Protein AF-A0A950UIP8-F1 (afdb_monomer_lite)

Sequence (116 aa):
ARYASRWSIEQSIKDGKQLLGAGDAHNRLPTAVERTTPLGLANLTILVLWYDHAGQPADDLNSRREQAPWYRRKRYVSIEDMIIAFRRTRITGITAAQATSDQFAPSVPTSEAAAA

Foldseek 3Di:
DVVVVVVVVVVLLVCLCPVLVLVVDPDPDPVVNVPSNVVSSVVLVVLVVCCVVPNDFVVLLVVVCVVVVVPVPPPDDDSVSSVVRVVVCCVVPPPPVVVCVVVPDPDDPPVVPDDD

pLDDT: mean 85.49, std 15.24, range [45.09, 97.88]

Structure (mmCIF, N/CA/C/O backbone):
data_AF-A0A950UIP8-F1
#
_entry.id   AF-A0A950UIP8-F1
#
loop_
_atom_site.group_PDB
_atom_site.id
_atom_site.type_symbol
_atom_site.label_atom_id
_atom_site.label_alt_id
_atom_site.label_comp_id
_atom_site.label_asym_id
_atom_site.label_entity_id
_atom_site.label_seq_id
_atom_site.pdbx_PDB_ins_code
_atom_site.Cartn_x
_atom_site.Cartn_y
_atom_site.Cartn_z
_atom_site.occupancy
_atom_site.B_iso_or_equiv
_atom_site.auth_seq_id
_atom_site.auth_comp_id
_atom_site.auth_asym_id
_atom_site.auth_atom_id
_atom_site.pdbx_PDB_model_num
ATOM 1 N N . ALA A 1 1 ? -5.041 -24.065 6.059 1.00 68.06 1 ALA A N 1
ATOM 2 C CA . ALA A 1 1 ? -5.473 -22.967 5.164 1.00 68.06 1 ALA A CA 1
ATOM 3 C C . ALA A 1 1 ? -6.007 -21.745 5.927 1.00 68.06 1 ALA A C 1
ATOM 5 O O . ALA A 1 1 ? -5.410 -20.686 5.807 1.00 68.06 1 ALA A O 1
ATOM 6 N N . ARG A 1 2 ? -7.052 -21.873 6.766 1.00 78.19 2 ARG A N 1
ATOM 7 C CA . ARG A 1 2 ? -7.731 -20.730 7.427 1.00 78.19 2 ARG A CA 1
ATOM 8 C C . ARG A 1 2 ? -6.863 -19.871 8.364 1.00 78.19 2 ARG A C 1
ATOM 10 O O . ARG A 1 2 ? -7.127 -18.690 8.530 1.00 78.19 2 ARG A O 1
ATOM 17 N N . TYR A 1 3 ? -5.840 -20.456 8.984 1.00 83.44 3 TYR A N 1
ATOM 18 C CA . TYR A 1 3 ? -4.922 -19.710 9.852 1.00 83.44 3 TYR A CA 1
ATOM 19 C C . TYR A 1 3 ? -3.963 -18.812 9.052 1.00 83.44 3 TYR A C 1
ATOM 21 O O . TYR A 1 3 ? -3.727 -17.669 9.423 1.00 83.44 3 TYR A O 1
ATOM 29 N N . ALA A 1 4 ? -3.466 -19.296 7.909 1.00 81.12 4 ALA A N 1
ATOM 30 C CA . ALA A 1 4 ? -2.489 -18.576 7.093 1.00 81.12 4 ALA A CA 1
ATOM 31 C C . ALA A 1 4 ? -3.074 -17.317 6.424 1.00 81.12 4 ALA A C 1
ATOM 33 O O . ALA A 1 4 ? -2.369 -16.324 6.270 1.00 81.12 4 ALA A O 1
ATOM 34 N N . SER A 1 5 ? -4.369 -17.313 6.084 1.00 81.94 5 SER A N 1
ATOM 35 C CA . SER A 1 5 ? -5.034 -16.156 5.465 1.00 81.94 5 SER A CA 1
ATOM 36 C C . SER A 1 5 ? -5.147 -14.941 6.392 1.00 81.94 5 SER A C 1
ATOM 38 O O . SER A 1 5 ? -5.286 -13.819 5.913 1.00 81.94 5 SER A O 1
ATOM 40 N N . ARG A 1 6 ? -5.048 -15.132 7.715 1.00 88.19 6 ARG A N 1
ATOM 41 C CA . ARG A 1 6 ? -5.091 -14.036 8.694 1.00 88.19 6 ARG A CA 1
ATOM 42 C C . ARG A 1 6 ? -3.907 -13.077 8.543 1.00 88.19 6 ARG A C 1
ATOM 44 O O . ARG A 1 6 ? -4.077 -11.875 8.720 1.00 88.19 6 ARG A O 1
ATOM 51 N N . TRP A 1 7 ? -2.730 -13.592 8.184 1.00 94.06 7 TRP A N 1
ATOM 52 C CA . TRP A 1 7 ? -1.512 -12.783 8.094 1.00 94.06 7 TRP A CA 1
ATOM 53 C C . TRP A 1 7 ? -1.620 -11.660 7.058 1.00 94.06 7 TRP A C 1
ATOM 55 O O . TRP A 1 7 ? -1.065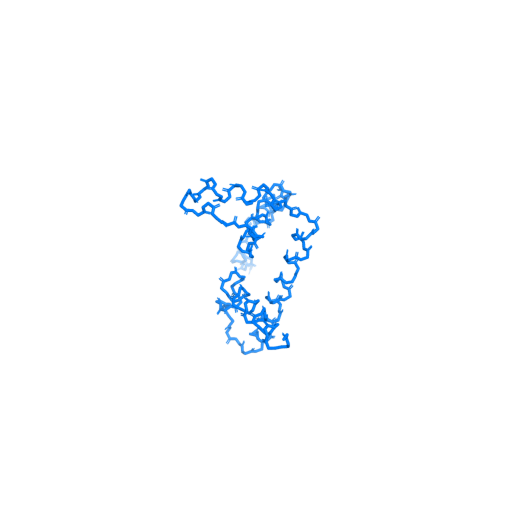 -10.581 7.251 1.00 94.06 7 TRP A O 1
ATOM 65 N N . SER A 1 8 ? -2.390 -11.878 5.986 1.00 89.69 8 SER A N 1
ATOM 66 C CA . SER A 1 8 ? -2.623 -10.848 4.971 1.00 89.69 8 SER A CA 1
ATOM 67 C C . SER A 1 8 ? -3.293 -9.604 5.557 1.00 89.69 8 SER A C 1
ATOM 69 O O . SER A 1 8 ? -2.940 -8.496 5.173 1.00 89.69 8 SER A O 1
ATOM 71 N N . ILE A 1 9 ? -4.215 -9.773 6.512 1.00 91.31 9 ILE A N 1
ATOM 72 C CA . ILE A 1 9 ? -4.913 -8.657 7.166 1.00 91.31 9 ILE A CA 1
ATOM 73 C C . ILE A 1 9 ? -3.934 -7.857 8.025 1.00 91.31 9 ILE A C 1
ATOM 75 O O . ILE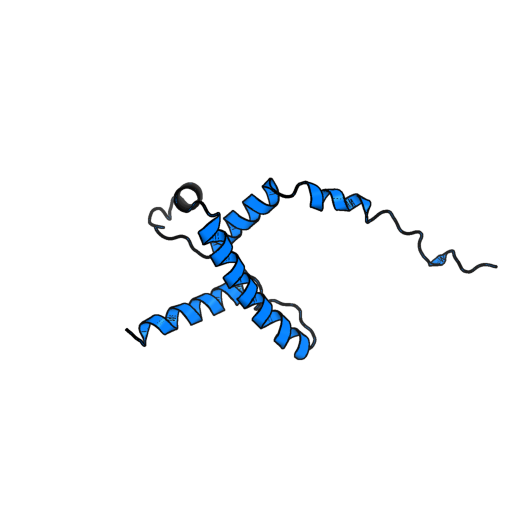 A 1 9 ? -3.921 -6.629 7.972 1.00 91.31 9 ILE A O 1
ATOM 79 N N . GLU A 1 10 ? -3.088 -8.545 8.794 1.00 94.56 10 GLU A N 1
ATOM 80 C CA . GLU A 1 10 ? -2.066 -7.895 9.620 1.00 94.56 10 GLU A CA 1
ATOM 81 C C . GLU A 1 10 ? -1.080 -7.102 8.749 1.00 94.56 10 GLU A C 1
ATOM 83 O O . GLU A 1 10 ? -0.710 -5.981 9.102 1.00 94.56 10 GLU A O 1
ATOM 88 N N . GLN A 1 11 ? -0.741 -7.625 7.566 1.00 94.38 11 GLN A N 1
ATOM 89 C CA . GLN A 1 11 ? 0.103 -6.920 6.607 1.00 94.38 11 GLN A CA 1
ATOM 90 C C . GLN A 1 11 ? -0.583 -5.684 6.012 1.00 94.38 11 GLN A C 1
ATOM 92 O O . GLN A 1 11 ? 0.017 -4.614 5.996 1.00 94.38 11 GLN A O 1
ATOM 97 N N . SER A 1 12 ? -1.863 -5.773 5.637 1.00 93.81 12 SER A N 1
ATOM 98 C CA . SER A 1 12 ? -2.626 -4.606 5.172 1.00 93.81 12 SER A CA 1
ATOM 99 C C . SER A 1 12 ? -2.759 -3.521 6.246 1.00 93.81 12 SER A C 1
ATOM 101 O O . SER A 1 12 ? -2.643 -2.337 5.941 1.00 93.81 12 SER A O 1
ATOM 103 N N . ILE A 1 13 ? -2.960 -3.897 7.516 1.00 93.88 13 ILE A N 1
ATOM 104 C CA . ILE A 1 13 ? -3.006 -2.934 8.629 1.00 93.88 13 ILE A CA 1
ATOM 105 C C . ILE A 1 13 ? -1.644 -2.263 8.817 1.00 93.88 13 ILE A C 1
ATOM 107 O O . ILE A 1 13 ? -1.585 -1.049 9.024 1.00 93.88 13 ILE A O 1
ATOM 111 N N . LYS A 1 14 ? -0.552 -3.032 8.749 1.00 95.81 14 LYS A N 1
ATOM 112 C CA . LYS A 1 14 ? 0.807 -2.492 8.838 1.00 95.81 14 LYS A CA 1
ATOM 113 C C . LYS A 1 14 ? 1.067 -1.488 7.714 1.00 95.81 14 LYS A C 1
ATOM 115 O O . LYS A 1 14 ? 1.471 -0.365 8.005 1.00 95.81 14 LYS A O 1
ATOM 120 N N . ASP A 1 15 ? 0.777 -1.858 6.471 1.00 96.44 15 ASP A N 1
ATOM 121 C CA . ASP A 1 15 ? 0.999 -1.002 5.303 1.00 96.44 15 ASP A CA 1
ATOM 122 C C . ASP A 1 15 ? 0.111 0.252 5.345 1.00 96.44 15 ASP A C 1
ATOM 124 O O . ASP A 1 15 ? 0.586 1.361 5.102 1.00 96.44 15 ASP A O 1
ATOM 128 N N . GLY A 1 16 ? -1.155 0.116 5.752 1.00 94.94 16 GLY A N 1
ATOM 129 C CA . GLY A 1 16 ? -2.057 1.254 5.943 1.00 94.94 16 GLY A CA 1
ATOM 130 C C . GLY A 1 16 ? -1.551 2.243 6.998 1.00 94.94 16 GLY A C 1
ATOM 131 O O . GLY A 1 16 ? -1.628 3.457 6.805 1.00 94.94 16 GLY A O 1
ATOM 132 N N . LYS A 1 17 ? -0.981 1.743 8.100 1.00 93.88 17 LYS A N 1
ATOM 133 C CA . LYS A 1 17 ? -0.405 2.595 9.148 1.00 93.88 17 LYS A CA 1
ATOM 134 C C . LYS A 1 17 ? 0.892 3.264 8.704 1.00 93.88 17 LYS A C 1
ATOM 136 O O . LYS A 1 17 ? 0.993 4.478 8.837 1.00 93.88 17 LYS A O 1
ATOM 141 N N . GLN A 1 18 ? 1.847 2.480 8.200 1.00 95.31 18 GLN A N 1
ATOM 142 C CA . GLN A 1 18 ? 3.229 2.914 7.965 1.00 95.31 18 GLN A CA 1
ATOM 143 C C . GLN A 1 18 ? 3.431 3.612 6.618 1.00 95.31 18 GLN A C 1
ATOM 145 O O . GLN A 1 18 ? 4.225 4.541 6.530 1.00 95.31 18 GLN A O 1
ATOM 150 N N . LEU A 1 19 ? 2.747 3.168 5.560 1.00 95.19 19 LEU A N 1
ATOM 151 C CA . LEU A 1 19 ? 2.979 3.672 4.202 1.00 95.19 19 LEU A CA 1
ATOM 152 C C . LEU A 1 19 ? 1.947 4.719 3.778 1.00 95.19 19 LEU A C 1
ATOM 154 O O . LEU A 1 19 ? 2.298 5.682 3.100 1.00 95.19 19 LEU A O 1
ATOM 158 N N . LEU A 1 20 ? 0.683 4.548 4.181 1.00 91.31 20 LEU A N 1
ATOM 159 C CA . LEU A 1 20 ? -0.372 5.541 3.934 1.00 91.31 20 LEU A CA 1
ATOM 160 C C . LEU A 1 20 ? -0.496 6.585 5.055 1.00 91.31 20 LEU A C 1
ATOM 162 O O . LEU A 1 20 ? -1.233 7.555 4.893 1.00 91.31 20 LEU A O 1
ATOM 166 N N . GLY A 1 21 ? 0.213 6.409 6.173 1.00 91.31 21 GLY A N 1
ATOM 167 C CA . GLY A 1 21 ? 0.245 7.378 7.270 1.00 91.31 21 GLY A CA 1
ATOM 168 C C . GLY A 1 21 ? -0.997 7.367 8.162 1.00 91.31 21 GLY A C 1
ATOM 169 O O . GLY A 1 21 ? -1.199 8.301 8.932 1.00 91.31 21 GLY A O 1
ATOM 170 N N . ALA A 1 22 ? -1.832 6.319 8.113 1.00 90.56 22 ALA A N 1
ATOM 171 C CA . ALA A 1 22 ? -2.988 6.221 9.010 1.00 90.56 22 ALA A CA 1
ATOM 172 C C . ALA A 1 22 ? -2.578 6.125 10.494 1.00 90.56 22 ALA A C 1
ATOM 174 O O . ALA A 1 22 ? -3.383 6.447 11.366 1.00 90.56 22 ALA A O 1
ATOM 175 N N . GLY A 1 23 ? -1.348 5.673 10.780 1.00 89.31 23 GLY A N 1
ATOM 176 C CA . GLY A 1 23 ? -0.782 5.631 12.132 1.00 89.31 23 GLY A CA 1
ATOM 177 C C . GLY A 1 23 ? -0.265 6.983 12.632 1.00 89.31 23 GLY A C 1
ATOM 178 O O . GLY A 1 23 ? -0.295 7.21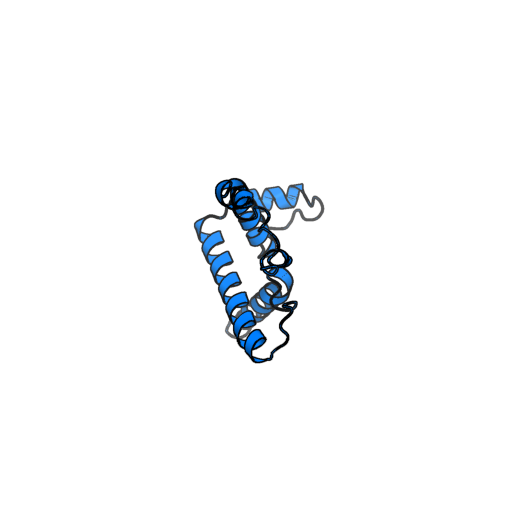9 13.834 1.00 89.31 23 GLY A O 1
ATOM 179 N N . ASP A 1 24 ? 0.123 7.872 11.714 1.00 92.38 24 ASP A N 1
ATOM 180 C CA . ASP A 1 24 ? 0.747 9.172 12.005 1.00 92.38 24 ASP A CA 1
ATOM 181 C C . ASP A 1 24 ? -0.213 10.349 11.738 1.00 92.38 24 ASP A C 1
ATOM 183 O O . ASP A 1 24 ? 0.189 11.508 11.593 1.00 92.38 24 ASP A O 1
ATOM 187 N N . ALA A 1 25 ? -1.515 10.066 11.633 1.00 91.06 25 ALA A N 1
ATOM 188 C CA . ALA A 1 25 ? -2.532 11.084 11.420 1.00 91.06 25 ALA A CA 1
ATOM 189 C C . ALA A 1 25 ? -2.635 12.010 12.644 1.00 91.06 25 ALA A C 1
ATOM 191 O O . ALA A 1 25 ? -2.915 11.568 13.758 1.00 91.06 25 ALA A O 1
ATOM 192 N N . HIS A 1 26 ? -2.480 13.318 12.428 1.00 92.56 26 HIS A N 1
ATOM 193 C CA . HIS A 1 26 ? -2.484 14.343 13.479 1.00 92.56 26 HIS A CA 1
ATOM 194 C C . HIS A 1 26 ? -3.908 14.729 13.923 1.00 92.56 26 HIS A C 1
ATOM 196 O O . HIS A 1 26 ? -4.293 15.900 13.941 1.00 92.56 26 HIS A O 1
ATOM 202 N N . ASN A 1 27 ? -4.714 13.729 14.271 1.00 93.00 27 ASN A N 1
ATOM 203 C CA . ASN A 1 27 ? -6.075 13.914 14.756 1.00 93.00 27 ASN A CA 1
ATOM 204 C C . ASN A 1 27 ? -6.074 14.280 16.244 1.00 93.00 27 ASN A C 1
ATOM 206 O O . ASN A 1 27 ? -5.488 13.578 17.062 1.00 93.00 27 ASN A O 1
ATOM 210 N N . ARG A 1 28 ? -6.769 15.364 16.609 1.00 93.75 28 ARG A N 1
ATOM 211 C CA . ARG A 1 28 ? -6.862 15.839 18.006 1.00 93.75 28 ARG A CA 1
ATOM 212 C C . ARG A 1 28 ? -8.099 15.335 18.755 1.00 93.75 28 ARG A C 1
ATOM 214 O O . ARG A 1 28 ? -8.151 15.436 19.974 1.00 93.75 28 ARG A O 1
ATOM 221 N N . LEU A 1 29 ? -9.096 14.825 18.030 1.00 96.56 29 LEU A N 1
ATOM 222 C CA . LEU A 1 29 ? -10.371 14.354 18.575 1.00 96.56 29 LEU A CA 1
ATOM 223 C C . LEU A 1 29 ? -10.543 12.852 18.308 1.00 96.56 29 LEU A C 1
ATOM 225 O O . LEU A 1 29 ? -10.252 12.418 17.189 1.00 96.56 29 LEU A O 1
ATOM 229 N N . PRO A 1 30 ? -11.089 12.071 19.260 1.00 95.06 30 PRO A N 1
ATOM 230 C CA . PRO A 1 30 ? -11.367 10.647 19.050 1.00 95.06 30 PRO A CA 1
ATOM 231 C C . PRO A 1 30 ? -12.248 10.386 17.820 1.00 95.06 30 PRO A C 1
ATOM 233 O O . PRO A 1 30 ? -11.936 9.536 16.992 1.00 95.06 30 PRO A O 1
ATOM 236 N N . THR A 1 31 ? -13.278 11.210 17.622 1.00 96.56 31 THR A N 1
ATOM 237 C CA . THR A 1 31 ? -14.189 11.122 16.470 1.00 96.56 31 THR A CA 1
ATOM 238 C C . THR A 1 31 ? -13.501 11.371 15.126 1.00 96.56 31 THR A C 1
ATOM 240 O O . THR A 1 31 ? -13.957 10.875 14.097 1.00 96.56 31 THR A O 1
ATOM 243 N N . ALA A 1 32 ? -12.401 12.131 15.102 1.00 95.44 32 ALA A N 1
ATOM 244 C CA . ALA A 1 32 ? -11.602 12.316 13.894 1.00 95.44 32 ALA A CA 1
ATOM 245 C C . ALA A 1 32 ? -10.778 11.056 13.587 1.00 95.44 32 ALA A C 1
ATOM 247 O O . ALA A 1 32 ? -10.755 10.611 12.442 1.00 95.44 32 ALA A O 1
ATOM 248 N N . VAL A 1 33 ? -10.183 10.426 14.609 1.00 94.12 33 VAL A N 1
ATOM 249 C CA . VAL A 1 33 ? -9.458 9.149 14.467 1.00 94.12 33 VAL A CA 1
ATOM 250 C C . VAL A 1 33 ? -10.371 8.064 13.896 1.00 94.12 33 VAL A C 1
ATOM 252 O O . VAL A 1 33 ? -10.011 7.419 12.911 1.00 94.12 33 VAL A O 1
ATOM 255 N N . GLU A 1 34 ? -11.582 7.935 14.443 1.00 95.56 34 GLU A N 1
ATOM 256 C CA . GLU A 1 34 ? -12.586 6.959 13.997 1.00 95.56 34 GLU A CA 1
ATOM 257 C C . GLU A 1 34 ? -12.971 7.104 12.519 1.00 95.56 34 GLU A C 1
ATOM 259 O O . GLU A 1 34 ? -13.390 6.131 11.900 1.00 95.56 34 GLU A O 1
ATOM 264 N N . ARG A 1 35 ? -12.801 8.293 11.928 1.00 95.19 35 ARG A N 1
ATOM 265 C CA . ARG A 1 35 ? -13.072 8.553 10.505 1.00 95.19 35 ARG A CA 1
ATOM 266 C C . ARG A 1 35 ? -11.831 8.383 9.637 1.00 95.19 35 ARG A C 1
ATOM 268 O O . ARG A 1 35 ? -11.910 7.810 8.552 1.00 95.19 35 ARG A O 1
ATOM 275 N N . THR A 1 36 ? -10.679 8.871 10.093 1.00 95.00 36 THR A N 1
ATOM 276 C CA . THR A 1 36 ? -9.443 8.843 9.300 1.00 95.00 36 THR A CA 1
ATOM 277 C C . THR A 1 36 ? -8.901 7.430 9.132 1.00 95.00 36 THR A C 1
ATOM 279 O O . THR A 1 36 ? -8.451 7.088 8.043 1.00 95.00 36 THR A O 1
ATOM 282 N N . THR A 1 37 ? -8.952 6.588 10.168 1.00 93.06 37 THR A N 1
ATOM 283 C CA . THR A 1 37 ? -8.436 5.214 10.084 1.00 93.06 37 THR A CA 1
ATOM 284 C C . THR A 1 37 ? -9.150 4.361 9.025 1.00 93.06 37 THR A C 1
ATOM 286 O O . THR A 1 37 ? -8.450 3.808 8.171 1.00 93.06 37 THR A O 1
ATOM 289 N N . PRO A 1 38 ? -10.497 4.248 9.001 1.00 94.44 38 PRO A N 1
ATOM 290 C CA . PRO A 1 38 ? -11.173 3.477 7.959 1.00 94.44 38 PRO A CA 1
ATOM 291 C C . PRO A 1 38 ? -10.976 4.090 6.571 1.00 94.44 38 PRO A C 1
ATOM 293 O O . PRO A 1 38 ? -10.803 3.345 5.610 1.00 94.44 38 PRO A O 1
ATOM 296 N N . LEU A 1 39 ? -10.915 5.423 6.459 1.00 94.88 39 LEU A N 1
ATOM 297 C CA . LEU A 1 39 ? -10.593 6.083 5.193 1.00 94.88 39 LEU A CA 1
ATOM 298 C C . LEU A 1 39 ? -9.181 5.723 4.701 1.00 94.88 39 LEU A C 1
ATOM 300 O O . LEU A 1 39 ? -8.997 5.431 3.523 1.00 94.88 39 LEU A O 1
ATOM 304 N N . GLY A 1 40 ? -8.189 5.689 5.592 1.00 94.38 40 GLY A N 1
ATOM 305 C CA . GLY A 1 40 ? -6.826 5.271 5.262 1.00 94.38 40 GLY A CA 1
ATOM 306 C C . GLY A 1 40 ? -6.764 3.831 4.747 1.00 94.38 40 GLY A C 1
ATOM 307 O O . GLY A 1 40 ? -6.088 3.559 3.757 1.00 94.38 40 GLY A O 1
ATOM 308 N N . LEU A 1 41 ? -7.520 2.916 5.359 1.00 95.00 41 LEU A N 1
ATOM 309 C CA . LEU A 1 41 ? -7.621 1.532 4.883 1.00 95.00 41 LEU A CA 1
ATOM 310 C C . LEU A 1 41 ? -8.361 1.430 3.540 1.00 95.00 41 LEU A C 1
ATOM 312 O O . LEU A 1 41 ? -7.917 0.692 2.664 1.00 95.00 41 LEU A O 1
ATOM 316 N N . ALA A 1 42 ? -9.430 2.203 3.338 1.00 96.19 42 ALA A N 1
ATOM 317 C CA . ALA A 1 42 ? -10.129 2.263 2.054 1.00 96.19 42 ALA A CA 1
ATOM 318 C C . ALA A 1 42 ? -9.213 2.784 0.932 1.00 96.19 42 ALA A C 1
ATOM 320 O O . ALA A 1 42 ? -9.197 2.225 -0.162 1.00 96.19 42 ALA A O 1
ATOM 321 N N . ASN A 1 43 ? -8.385 3.793 1.216 1.00 96.12 43 ASN A N 1
ATOM 322 C CA . ASN A 1 43 ? -7.399 4.309 0.266 1.00 96.12 43 ASN A CA 1
ATOM 323 C C . ASN A 1 43 ? -6.340 3.263 -0.109 1.00 96.12 43 ASN A C 1
ATOM 325 O O . ASN A 1 43 ? -5.928 3.216 -1.267 1.00 96.12 43 ASN A O 1
ATOM 329 N N . LEU A 1 44 ? -5.927 2.397 0.825 1.00 96.62 44 LEU A N 1
ATOM 330 C CA . LEU A 1 44 ? -5.042 1.271 0.510 1.00 96.62 44 LEU A CA 1
ATOM 331 C C . LEU A 1 44 ? -5.719 0.305 -0.472 1.00 96.62 44 LEU A C 1
ATOM 333 O O . LEU A 1 44 ? -5.095 -0.111 -1.445 1.00 96.62 44 LEU A O 1
ATOM 337 N N . THR A 1 45 ? -6.998 -0.018 -0.265 1.00 96.56 45 THR A N 1
ATOM 338 C CA . THR A 1 45 ? -7.764 -0.844 -1.211 1.00 96.56 45 THR A CA 1
ATOM 339 C C . THR A 1 45 ? -7.862 -0.184 -2.585 1.00 96.56 45 THR A C 1
ATOM 341 O O . THR A 1 45 ? -7.615 -0.843 -3.591 1.00 96.56 45 THR A O 1
ATOM 344 N N . ILE A 1 46 ? -8.158 1.117 -2.640 1.00 97.06 46 ILE A N 1
ATOM 345 C CA . ILE A 1 46 ? -8.220 1.875 -3.898 1.00 97.06 46 ILE A CA 1
ATOM 346 C C . ILE A 1 46 ? -6.869 1.847 -4.618 1.00 97.06 46 ILE A C 1
ATOM 348 O O . ILE A 1 46 ? -6.837 1.628 -5.825 1.00 97.06 46 ILE A O 1
ATOM 352 N N . LEU A 1 47 ? -5.757 2.022 -3.898 1.00 97.06 47 LEU A N 1
ATOM 353 C CA . LEU A 1 47 ? -4.413 1.942 -4.470 1.00 97.06 47 LEU A CA 1
ATOM 354 C C . LEU A 1 47 ? -4.145 0.572 -5.105 1.00 97.06 47 LEU A C 1
ATOM 356 O O . LEU A 1 47 ? -3.621 0.513 -6.214 1.00 97.06 47 LEU A O 1
ATOM 360 N N . VAL A 1 48 ? -4.506 -0.515 -4.417 1.00 96.75 48 VAL A N 1
ATOM 361 C CA . VAL A 1 48 ? -4.327 -1.882 -4.932 1.00 96.75 48 VAL A CA 1
ATOM 362 C C . VAL A 1 48 ? -5.174 -2.108 -6.183 1.00 96.75 48 VAL A C 1
ATOM 364 O O . VAL A 1 48 ? -4.650 -2.595 -7.179 1.00 96.75 48 VAL A O 1
ATOM 367 N N . LEU A 1 49 ? -6.451 -1.712 -6.166 1.00 97.88 49 LEU A N 1
ATOM 368 C CA . LEU A 1 49 ? -7.343 -1.832 -7.327 1.00 97.88 49 LEU A CA 1
ATOM 369 C C . LEU A 1 49 ? -6.861 -0.989 -8.512 1.00 97.88 49 LEU A C 1
ATOM 371 O O . LEU A 1 49 ? -6.906 -1.428 -9.657 1.00 97.88 49 LEU A O 1
ATOM 375 N N . TRP A 1 50 ? -6.369 0.218 -8.242 1.00 97.31 50 TRP A N 1
ATOM 376 C CA . TRP A 1 50 ? -5.766 1.055 -9.269 1.00 97.31 50 TRP A CA 1
ATOM 377 C C . TRP A 1 50 ? -4.519 0.395 -9.865 1.00 97.31 50 TRP A C 1
ATOM 379 O O . TRP A 1 50 ? -4.360 0.395 -11.084 1.00 97.31 50 TRP A O 1
ATOM 389 N N . TYR A 1 51 ? -3.648 -0.179 -9.032 1.00 97.50 51 TYR A N 1
ATOM 390 C CA . TYR A 1 51 ? -2.426 -0.821 -9.508 1.00 97.50 51 TYR A CA 1
ATOM 391 C C . TYR A 1 51 ? -2.716 -2.096 -10.306 1.00 97.50 51 TYR A C 1
ATOM 393 O O . TYR A 1 51 ? -2.047 -2.350 -11.301 1.00 97.50 51 TYR A O 1
ATOM 401 N N . ASP A 1 52 ? -3.730 -2.866 -9.911 1.00 97.50 52 ASP A N 1
ATOM 402 C CA . ASP A 1 52 ? -4.216 -4.014 -10.684 1.00 97.50 52 ASP A CA 1
ATOM 403 C C . ASP A 1 52 ? -4.677 -3.595 -12.090 1.00 97.50 52 ASP A C 1
ATOM 405 O O . ASP A 1 52 ? -4.373 -4.261 -13.076 1.00 97.50 52 ASP A O 1
ATOM 409 N N . HIS A 1 53 ? -5.341 -2.442 -12.196 1.00 96.88 53 HIS A N 1
ATOM 410 C CA . HIS A 1 53 ? -5.859 -1.944 -13.467 1.00 96.88 53 HIS A CA 1
ATOM 411 C C . HIS A 1 53 ? -4.812 -1.246 -14.354 1.00 96.88 53 HIS A C 1
ATOM 413 O O . HIS A 1 53 ? -4.851 -1.387 -15.574 1.00 96.88 53 HIS A O 1
ATOM 419 N N . ALA A 1 54 ? -3.911 -0.454 -13.766 1.00 93.50 54 ALA A N 1
ATOM 420 C CA . ALA A 1 54 ? -3.053 0.489 -14.495 1.00 93.50 54 ALA A CA 1
ATOM 421 C C . ALA A 1 54 ? -1.546 0.341 -14.209 1.00 93.50 54 ALA A C 1
ATOM 423 O O . ALA A 1 54 ? -0.740 1.094 -14.759 1.00 93.50 54 ALA A O 1
ATOM 424 N N . GLY A 1 55 ? -1.147 -0.578 -13.326 1.00 93.06 55 GLY A N 1
ATOM 425 C CA . GLY A 1 55 ? 0.252 -0.814 -12.972 1.00 93.06 55 GLY A CA 1
ATOM 426 C C . GLY A 1 55 ? 1.036 -1.545 -14.065 1.00 93.06 55 GLY A C 1
ATOM 427 O O . GLY A 1 55 ? 0.473 -2.243 -14.906 1.00 93.06 55 GLY A O 1
ATOM 428 N N . GLN A 1 56 ? 2.367 -1.426 -14.025 1.00 95.62 56 GLN A N 1
ATOM 429 C CA . GLN A 1 56 ? 3.283 -2.136 -14.928 1.00 95.62 56 GLN A CA 1
ATOM 430 C C . GLN A 1 56 ? 4.297 -2.959 -14.110 1.00 95.62 56 GLN A C 1
ATOM 432 O O . GLN A 1 56 ? 5.442 -2.537 -13.926 1.00 95.62 56 GLN A O 1
ATOM 437 N N . PRO A 1 57 ? 3.913 -4.155 -13.611 1.00 95.50 57 PRO A N 1
ATOM 438 C CA . PRO A 1 57 ? 4.707 -4.906 -12.634 1.00 95.50 57 PRO A CA 1
ATOM 439 C C . PRO A 1 57 ? 6.130 -5.242 -13.084 1.00 95.50 57 PRO A C 1
ATOM 441 O O . PRO A 1 57 ? 7.055 -5.218 -12.274 1.00 95.50 57 PRO A O 1
ATOM 444 N N . ALA A 1 58 ? 6.322 -5.573 -14.365 1.00 95.06 58 ALA A N 1
ATOM 445 C CA . ALA A 1 58 ? 7.636 -5.923 -14.898 1.00 95.06 58 ALA A CA 1
ATOM 446 C C . ALA A 1 58 ? 8.593 -4.721 -14.875 1.00 95.06 58 ALA A C 1
ATOM 448 O O . ALA A 1 58 ? 9.718 -4.842 -14.386 1.00 95.06 58 ALA A O 1
ATOM 449 N N . ASP A 1 59 ? 8.121 -3.563 -15.335 1.00 94.50 59 ASP A N 1
ATOM 450 C CA . ASP A 1 59 ? 8.911 -2.334 -15.420 1.00 94.50 59 ASP A CA 1
ATOM 451 C C . ASP A 1 59 ? 9.234 -1.789 -14.031 1.00 94.50 59 ASP A C 1
ATOM 453 O O . ASP A 1 59 ? 10.375 -1.412 -13.753 1.00 94.50 59 ASP A O 1
ATOM 457 N N . ASP A 1 60 ? 8.254 -1.815 -13.126 1.00 94.56 60 ASP A N 1
ATOM 458 C CA . ASP A 1 60 ? 8.439 -1.369 -11.750 1.00 94.56 60 ASP A CA 1
ATOM 459 C C . ASP A 1 60 ? 9.445 -2.278 -11.017 1.00 94.56 60 ASP A C 1
ATOM 461 O O . ASP A 1 60 ? 10.379 -1.782 -10.384 1.00 94.56 60 ASP A O 1
ATOM 465 N N . LEU A 1 61 ? 9.341 -3.608 -11.150 1.00 95.12 61 LEU A N 1
ATOM 466 C CA . LEU A 1 61 ? 10.294 -4.547 -10.542 1.00 95.12 61 LEU A CA 1
ATOM 467 C C . LEU A 1 61 ? 11.709 -4.418 -11.113 1.00 95.12 61 LEU A C 1
ATOM 469 O O . LEU A 1 61 ? 12.676 -4.507 -10.351 1.00 95.12 61 LEU A O 1
ATOM 473 N N . ASN A 1 62 ? 11.848 -4.223 -12.424 1.00 93.69 62 ASN A N 1
ATOM 474 C CA . ASN A 1 62 ? 13.152 -4.020 -13.054 1.00 93.69 62 ASN A CA 1
ATOM 475 C C . ASN A 1 62 ? 13.786 -2.715 -12.567 1.00 93.69 62 ASN A C 1
ATOM 477 O O . ASN A 1 62 ? 14.901 -2.747 -12.045 1.00 93.69 62 ASN A O 1
ATOM 481 N N . SER A 1 63 ? 13.015 -1.624 -12.572 1.00 92.56 63 SER A N 1
ATOM 482 C CA . SER A 1 63 ? 13.430 -0.326 -12.028 1.00 92.56 63 SER A CA 1
ATOM 483 C C . SER A 1 63 ? 13.906 -0.446 -10.574 1.00 92.56 63 SER A C 1
ATOM 485 O O . SER A 1 63 ? 14.929 0.122 -10.192 1.00 92.56 63 SER A O 1
ATOM 487 N N . ARG A 1 64 ? 13.216 -1.239 -9.736 1.00 92.81 64 ARG A N 1
ATOM 488 C CA . ARG A 1 64 ? 13.661 -1.489 -8.354 1.00 92.81 64 ARG A CA 1
ATOM 489 C C . ARG A 1 64 ? 14.973 -2.250 -8.259 1.00 92.81 64 ARG A C 1
ATOM 491 O O . ARG A 1 64 ? 15.785 -1.929 -7.395 1.00 92.81 64 ARG A O 1
ATOM 498 N N . ARG A 1 65 ? 15.181 -3.270 -9.090 1.00 93.88 65 ARG A N 1
ATOM 499 C CA . ARG A 1 65 ? 16.425 -4.060 -9.082 1.00 93.88 65 ARG A CA 1
ATOM 500 C C . ARG A 1 65 ? 17.616 -3.246 -9.584 1.00 93.88 65 ARG A C 1
ATOM 502 O O . ARG A 1 65 ? 18.726 -3.468 -9.110 1.00 93.88 65 ARG A O 1
ATOM 509 N N . GLU A 1 66 ? 17.379 -2.315 -10.502 1.00 93.44 66 GLU A N 1
ATOM 510 C CA . GLU A 1 66 ? 18.379 -1.353 -10.970 1.00 93.44 66 GLU A CA 1
ATOM 511 C C . GLU A 1 66 ? 18.761 -0.360 -9.864 1.00 93.44 66 GLU A C 1
ATOM 513 O O . GLU A 1 66 ? 19.945 -0.157 -9.606 1.00 93.44 66 GLU A O 1
ATOM 518 N N . GLN A 1 67 ? 17.774 0.200 -9.154 1.00 92.44 67 GLN A N 1
ATOM 519 C CA . GLN A 1 67 ? 17.996 1.163 -8.063 1.00 92.44 67 GLN A CA 1
ATOM 520 C C . GLN A 1 67 ? 18.570 0.533 -6.787 1.00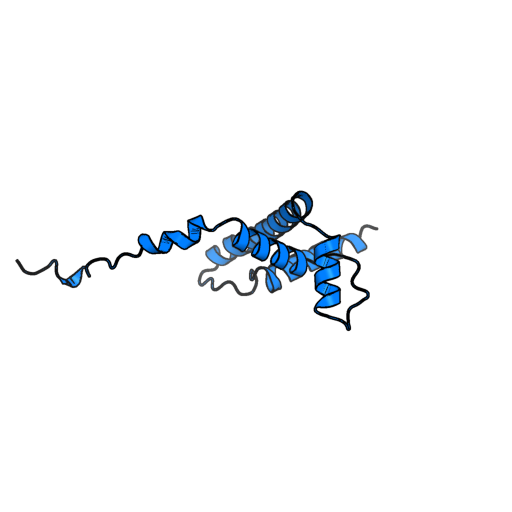 92.44 67 GLN A C 1
ATOM 522 O O . GLN A 1 67 ? 19.295 1.193 -6.045 1.00 92.44 67 GLN A O 1
ATOM 527 N N . ALA A 1 68 ? 18.264 -0.739 -6.522 1.00 92.00 68 ALA A N 1
ATOM 528 C CA . ALA A 1 68 ? 18.802 -1.502 -5.400 1.00 92.00 68 ALA A CA 1
ATOM 529 C C . ALA A 1 68 ? 19.540 -2.755 -5.910 1.00 92.00 68 ALA A C 1
ATOM 531 O O . ALA A 1 68 ? 19.001 -3.867 -5.826 1.00 92.00 68 ALA A O 1
ATOM 532 N N . PRO A 1 69 ? 20.794 -2.621 -6.390 1.00 88.50 69 PRO A N 1
ATOM 533 C CA . PRO A 1 69 ? 21.553 -3.725 -6.985 1.00 88.50 69 PRO A CA 1
ATOM 534 C C . PRO A 1 69 ? 21.793 -4.910 -6.042 1.00 88.50 69 PRO A C 1
ATOM 536 O O . PRO A 1 69 ? 22.039 -6.025 -6.503 1.00 88.50 69 PRO A O 1
ATOM 539 N N . TRP A 1 70 ? 21.709 -4.691 -4.726 1.00 93.25 70 TRP A N 1
ATOM 540 C CA . TRP A 1 70 ? 21.786 -5.740 -3.705 1.00 93.25 70 TRP A CA 1
ATOM 541 C C . TRP A 1 70 ? 20.489 -6.555 -3.569 1.00 93.25 70 TRP A C 1
ATOM 543 O O . TRP A 1 70 ? 20.508 -7.654 -3.013 1.00 93.25 70 TRP A O 1
ATOM 553 N N . TYR A 1 71 ? 19.359 -6.075 -4.101 1.00 90.44 71 TYR A N 1
ATOM 554 C CA . TYR A 1 71 ? 18.036 -6.687 -3.946 1.00 90.44 71 TYR A CA 1
ATOM 555 C C . TYR A 1 71 ? 17.505 -7.346 -5.232 1.00 90.44 71 TYR A C 1
ATOM 557 O O . TYR A 1 71 ? 16.323 -7.290 -5.571 1.00 90.44 71 TYR A O 1
ATOM 565 N N . ARG A 1 72 ? 18.383 -8.074 -5.935 1.00 88.38 72 ARG A N 1
ATOM 566 C CA . ARG A 1 72 ? 18.089 -8.734 -7.228 1.00 88.38 72 ARG A CA 1
ATOM 567 C C . ARG A 1 72 ? 16.938 -9.742 -7.193 1.00 88.38 72 ARG A C 1
ATOM 569 O O . ARG A 1 72 ? 16.327 -10.022 -8.219 1.00 88.38 72 ARG A O 1
ATOM 576 N N . ARG A 1 73 ? 16.647 -10.319 -6.023 1.00 94.56 73 ARG A N 1
ATOM 577 C CA . ARG A 1 73 ? 15.653 -11.393 -5.857 1.00 94.56 73 ARG A CA 1
ATOM 578 C C . ARG A 1 73 ? 14.221 -10.897 -5.620 1.00 94.56 73 ARG A C 1
ATOM 580 O O . ARG A 1 73 ? 13.343 -11.739 -5.453 1.00 94.56 73 ARG A O 1
ATOM 587 N N . LYS A 1 74 ? 13.950 -9.583 -5.620 1.00 93.38 74 LYS A N 1
ATOM 588 C CA . LYS A 1 74 ? 12.577 -9.058 -5.504 1.00 93.38 74 LYS A CA 1
ATOM 589 C C . LYS A 1 74 ? 11.742 -9.537 -6.696 1.00 93.38 74 LYS A C 1
ATOM 591 O O . LYS A 1 74 ? 12.012 -9.130 -7.822 1.00 93.38 74 LYS A O 1
ATOM 596 N N . ARG A 1 75 ? 10.784 -10.445 -6.475 1.00 94.50 75 ARG A N 1
ATOM 597 C CA . ARG A 1 75 ? 9.929 -11.043 -7.529 1.00 94.50 75 ARG A CA 1
ATOM 598 C C . ARG A 1 75 ? 8.490 -10.541 -7.523 1.00 94.50 75 ARG A C 1
ATOM 600 O O . ARG A 1 75 ? 7.801 -10.721 -8.515 1.00 94.50 75 ARG A O 1
ATOM 607 N N . TYR A 1 76 ? 8.064 -9.936 -6.423 1.00 94.38 76 TYR A N 1
ATOM 608 C CA . TYR A 1 76 ? 6.693 -9.498 -6.225 1.00 94.38 76 TYR A CA 1
ATOM 609 C C . TYR A 1 76 ? 6.671 -8.009 -5.924 1.00 94.38 76 TYR A C 1
ATOM 611 O O . TYR A 1 76 ? 7.559 -7.495 -5.235 1.00 94.38 76 TYR A O 1
ATOM 619 N N . VAL A 1 77 ? 5.655 -7.349 -6.467 1.00 95.56 77 VAL A N 1
ATOM 620 C CA . VAL A 1 77 ? 5.364 -5.941 -6.219 1.00 95.56 77 VAL A CA 1
ATOM 621 C C . VAL A 1 77 ? 4.936 -5.787 -4.761 1.00 95.56 77 VAL A C 1
ATOM 623 O O . VAL A 1 77 ? 4.092 -6.542 -4.277 1.00 95.56 77 VAL A O 1
ATOM 626 N N . SER A 1 78 ? 5.528 -4.828 -4.052 1.00 94.38 78 SER A N 1
ATOM 627 C CA . SER A 1 78 ? 5.084 -4.429 -2.710 1.00 94.38 78 SER A CA 1
ATOM 628 C C . SER A 1 78 ? 4.149 -3.218 -2.771 1.00 94.38 78 SER A C 1
ATOM 630 O O . SER A 1 78 ? 4.160 -2.476 -3.750 1.00 94.38 78 SER A O 1
ATOM 632 N N . ILE A 1 79 ? 3.390 -2.948 -1.702 1.00 96.25 79 ILE A N 1
ATOM 633 C CA . ILE A 1 79 ? 2.570 -1.722 -1.603 1.00 96.25 79 ILE A CA 1
ATOM 634 C C . ILE A 1 79 ? 3.413 -0.458 -1.833 1.00 96.25 79 ILE A C 1
ATOM 636 O O . ILE A 1 79 ? 2.969 0.475 -2.491 1.00 96.25 79 ILE A O 1
ATOM 640 N N . GLU A 1 80 ? 4.662 -0.442 -1.368 1.00 95.00 80 GLU A N 1
ATOM 641 C CA . GLU A 1 80 ? 5.604 0.652 -1.629 1.00 95.00 80 GLU A CA 1
ATOM 642 C C . GLU A 1 80 ? 5.855 0.892 -3.130 1.00 95.00 80 GLU A C 1
ATOM 644 O O . GLU A 1 80 ? 5.932 2.040 -3.571 1.00 95.00 80 GLU A O 1
ATOM 649 N N . ASP A 1 81 ? 5.963 -0.173 -3.929 1.00 95.44 81 ASP A N 1
ATOM 650 C CA . ASP A 1 81 ? 6.092 -0.057 -5.385 1.00 95.44 81 ASP A CA 1
ATOM 651 C C . ASP A 1 81 ? 4.822 0.528 -5.996 1.00 95.44 81 ASP A C 1
ATOM 653 O O . ASP A 1 81 ? 4.911 1.424 -6.831 1.00 95.44 81 ASP A O 1
ATOM 657 N N . MET A 1 82 ? 3.650 0.096 -5.519 1.00 97.25 82 MET A N 1
ATOM 658 C CA . MET A 1 82 ? 2.364 0.629 -5.972 1.00 97.25 82 MET A CA 1
ATOM 659 C C . MET A 1 82 ? 2.238 2.126 -5.665 1.00 97.25 82 MET A C 1
ATOM 661 O O . MET A 1 82 ? 1.809 2.894 -6.523 1.00 97.25 82 MET A O 1
ATOM 665 N N . ILE A 1 83 ? 2.667 2.570 -4.476 1.00 95.88 83 ILE A N 1
ATOM 666 C CA . ILE A 1 83 ? 2.696 3.994 -4.101 1.00 95.88 83 ILE A CA 1
ATOM 667 C C . ILE A 1 83 ? 3.619 4.778 -5.034 1.00 95.88 83 ILE A C 1
ATOM 669 O O . ILE A 1 83 ? 3.272 5.878 -5.465 1.00 95.88 83 ILE A O 1
ATOM 673 N N . ILE A 1 84 ? 4.798 4.239 -5.343 1.00 94.56 84 ILE A N 1
ATOM 674 C CA . ILE A 1 84 ? 5.764 4.920 -6.207 1.00 94.56 84 ILE A CA 1
ATOM 675 C C . ILE A 1 84 ? 5.263 4.998 -7.649 1.00 94.56 84 ILE A C 1
ATOM 677 O O . ILE A 1 84 ? 5.331 6.075 -8.246 1.00 94.56 84 ILE A O 1
ATOM 681 N N . ALA A 1 85 ? 4.665 3.926 -8.168 1.00 94.75 85 ALA A N 1
ATOM 682 C CA . ALA A 1 85 ? 3.991 3.938 -9.459 1.00 94.75 85 ALA A CA 1
ATOM 683 C C . ALA A 1 85 ? 2.848 4.967 -9.484 1.00 94.75 85 ALA A C 1
ATOM 685 O O . ALA A 1 85 ? 2.773 5.777 -10.406 1.00 94.75 85 ALA A O 1
ATOM 686 N N . PHE A 1 86 ? 2.011 5.013 -8.441 1.00 94.56 86 PHE A N 1
ATOM 687 C CA . PHE A 1 86 ? 0.915 5.980 -8.336 1.00 94.56 86 PHE A CA 1
ATOM 688 C C . PHE A 1 86 ? 1.417 7.425 -8.337 1.00 94.56 86 PHE A C 1
ATOM 690 O O . PHE A 1 86 ? 0.889 8.269 -9.062 1.00 94.56 86 PHE A O 1
ATOM 697 N N . ARG A 1 87 ? 2.474 7.717 -7.569 1.00 92.38 87 ARG A N 1
ATOM 698 C CA . ARG A 1 87 ? 3.105 9.045 -7.541 1.00 92.38 87 ARG A CA 1
ATOM 699 C C . ARG A 1 87 ? 3.670 9.428 -8.908 1.00 92.38 87 ARG A C 1
ATOM 701 O O . ARG A 1 87 ? 3.426 10.548 -9.346 1.00 92.38 87 ARG A O 1
ATOM 708 N N . ARG A 1 88 ? 4.356 8.508 -9.600 1.00 90.44 88 ARG A N 1
ATOM 709 C CA . ARG A 1 88 ? 4.860 8.730 -10.967 1.00 90.44 88 ARG A CA 1
ATOM 710 C C . ARG A 1 88 ? 3.715 9.087 -11.916 1.00 90.44 88 ARG A C 1
ATOM 712 O O . ARG A 1 88 ? 3.767 10.130 -12.559 1.00 90.44 88 ARG A O 1
ATOM 719 N N . THR A 1 89 ? 2.652 8.285 -11.939 1.00 89.81 89 THR A N 1
ATOM 720 C CA . THR A 1 89 ? 1.495 8.515 -12.817 1.00 89.81 89 THR A CA 1
ATOM 721 C C . THR A 1 89 ? 0.770 9.821 -12.494 1.00 89.81 89 THR A C 1
ATOM 723 O O . THR A 1 89 ? 0.367 10.535 -13.407 1.00 89.81 89 THR A O 1
ATOM 726 N N . ARG A 1 90 ? 0.639 10.188 -11.211 1.00 85.00 90 ARG A N 1
ATOM 727 C CA . ARG A 1 90 ? 0.056 11.480 -10.804 1.00 85.00 90 ARG A CA 1
ATOM 728 C C . ARG A 1 90 ? 0.879 12.670 -11.294 1.00 85.00 90 ARG A C 1
ATOM 730 O O . ARG A 1 90 ? 0.283 13.630 -11.771 1.00 85.00 90 ARG A O 1
ATOM 737 N N . ILE A 1 91 ? 2.209 12.605 -11.192 1.00 81.56 91 ILE A N 1
ATOM 738 C CA . ILE A 1 91 ? 3.111 13.666 -11.669 1.00 81.56 91 ILE A CA 1
ATOM 739 C C . ILE A 1 91 ? 3.014 13.808 -13.193 1.00 81.56 91 ILE A C 1
ATOM 741 O O . ILE A 1 91 ? 2.922 14.921 -13.698 1.00 81.56 91 ILE A O 1
ATOM 745 N N . THR A 1 92 ? 2.992 12.695 -13.927 1.00 75.56 92 THR A N 1
ATOM 746 C CA . THR A 1 92 ? 2.920 12.717 -15.396 1.00 75.56 92 THR A CA 1
ATOM 747 C C . THR A 1 92 ? 1.529 13.094 -15.921 1.00 75.56 92 THR A C 1
ATOM 749 O O . THR A 1 92 ? 1.427 13.737 -16.959 1.00 75.56 92 THR A O 1
ATOM 752 N N . GLY A 1 93 ? 0.455 12.701 -15.228 1.00 64.81 93 GLY A N 1
ATOM 753 C CA . GLY A 1 93 ? -0.922 12.841 -15.713 1.00 64.81 93 GLY A CA 1
ATOM 754 C C . GLY A 1 93 ? -1.659 14.113 -15.282 1.00 64.81 93 GLY A C 1
ATOM 755 O O . GLY A 1 93 ? -2.695 14.427 -15.862 1.00 64.81 93 GLY A O 1
ATOM 756 N N . ILE A 1 94 ? -1.180 14.843 -14.268 1.00 60.59 94 ILE A N 1
ATOM 757 C CA . ILE A 1 94 ? -1.884 16.015 -13.722 1.00 60.59 94 ILE A CA 1
ATOM 758 C C . ILE A 1 94 ? -0.957 17.224 -13.701 1.00 60.59 94 ILE A C 1
ATOM 760 O O . ILE A 1 94 ? -0.507 17.687 -12.658 1.00 60.59 94 ILE A O 1
ATOM 764 N N . THR A 1 95 ? -0.729 17.787 -14.881 1.00 55.81 95 THR A N 1
ATOM 765 C CA . THR A 1 95 ? -0.142 19.126 -15.016 1.00 55.81 95 THR A CA 1
ATOM 766 C C . THR A 1 95 ? -1.160 20.213 -14.625 1.00 55.81 95 THR A C 1
ATOM 768 O O . THR A 1 95 ? -0.796 21.243 -14.068 1.00 55.81 95 THR A O 1
ATOM 771 N N . ALA A 1 96 ? -2.464 19.968 -14.822 1.00 52.78 96 ALA A N 1
ATOM 772 C CA . ALA A 1 96 ? -3.520 20.971 -14.630 1.00 52.78 96 ALA A CA 1
ATOM 773 C C . ALA A 1 96 ? -3.797 21.364 -13.161 1.00 52.78 96 ALA A C 1
ATOM 775 O O . ALA A 1 96 ? -4.101 22.521 -12.899 1.00 52.78 96 ALA A O 1
ATOM 776 N N . ALA A 1 97 ? -3.665 20.455 -12.184 1.00 51.88 97 ALA A N 1
ATOM 777 C CA . ALA A 1 97 ? -3.878 20.805 -10.767 1.00 51.88 97 ALA A CA 1
ATOM 778 C C . ALA A 1 97 ? -2.690 21.567 -10.147 1.00 51.88 97 ALA A C 1
ATOM 780 O O . ALA A 1 97 ? -2.844 22.220 -9.121 1.00 51.88 97 ALA A O 1
ATOM 781 N N . GLN A 1 98 ? -1.504 21.509 -10.765 1.00 53.03 98 GLN A N 1
ATOM 782 C CA . GLN A 1 98 ? -0.361 22.340 -10.363 1.00 53.03 98 GLN A CA 1
ATOM 783 C C . GLN A 1 98 ? -0.533 23.801 -10.824 1.00 53.03 98 GLN A C 1
ATOM 785 O O . GLN A 1 98 ? 0.020 24.713 -10.210 1.00 53.03 98 GLN A O 1
ATOM 790 N N . ALA A 1 99 ? -1.364 24.035 -11.848 1.00 54.12 99 ALA A N 1
ATOM 791 C CA . ALA A 1 99 ? -1.752 25.371 -12.302 1.00 54.12 99 ALA A CA 1
ATOM 792 C C . ALA A 1 99 ? -2.760 26.076 -11.365 1.00 54.12 99 ALA A C 1
ATOM 794 O O . ALA A 1 99 ? -3.004 27.266 -11.515 1.00 54.12 99 ALA A O 1
ATOM 795 N N . THR A 1 100 ? -3.289 25.400 -10.334 1.00 52.78 100 THR A N 1
ATOM 796 C CA . THR A 1 100 ? -4.139 26.006 -9.281 1.00 52.78 100 THR A CA 1
ATOM 797 C C . THR A 1 100 ? -3.376 26.981 -8.363 1.00 52.78 100 THR A C 1
ATOM 799 O O 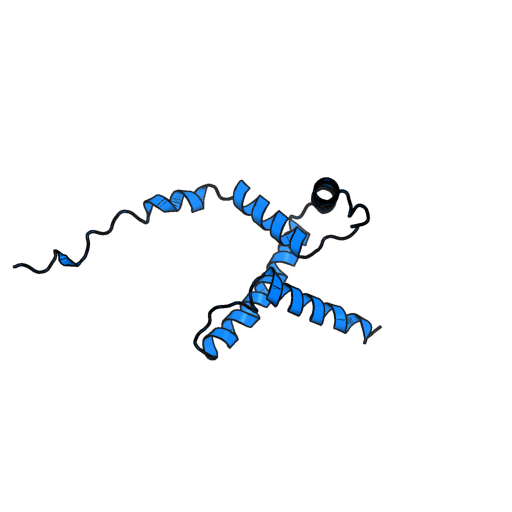. THR A 1 100 ? -3.937 27.526 -7.417 1.00 52.78 100 THR A O 1
ATOM 802 N N . SER A 1 101 ? -2.106 27.263 -8.654 1.00 55.91 101 SER A N 1
ATOM 803 C CA . SER A 1 101 ? -1.343 28.336 -8.005 1.00 55.91 101 SER A CA 1
ATOM 804 C C . SER A 1 101 ? -2.008 29.714 -8.196 1.00 55.91 101 SER A C 1
ATOM 806 O O . SER A 1 101 ? -1.944 30.546 -7.295 1.00 55.91 101 SER A O 1
ATOM 808 N N . ASP A 1 102 ? -2.749 29.914 -9.294 1.00 56.19 102 ASP A N 1
ATOM 809 C CA . ASP A 1 102 ? -3.484 31.158 -9.584 1.00 56.19 102 ASP A CA 1
ATOM 810 C C . ASP A 1 102 ? -4.695 31.409 -8.661 1.00 56.19 102 ASP A C 1
ATOM 812 O O . ASP A 1 102 ? -5.201 32.528 -8.594 1.00 56.19 102 ASP A O 1
ATOM 816 N N . GLN A 1 103 ? -5.165 30.402 -7.910 1.00 57.34 103 GLN A N 1
ATOM 817 C CA . GLN A 1 103 ? -6.253 30.583 -6.933 1.00 57.34 103 GLN A CA 1
ATOM 818 C C . GLN A 1 103 ? -5.775 31.168 -5.595 1.00 57.34 103 GLN A C 1
ATOM 820 O O . GLN A 1 103 ? -6.599 31.581 -4.782 1.00 57.34 103 GLN A O 1
ATOM 825 N N . PHE A 1 104 ? -4.458 31.246 -5.379 1.00 59.03 104 PHE A N 1
ATOM 826 C CA . PHE A 1 104 ? -3.838 31.894 -4.221 1.00 59.03 104 PHE A CA 1
ATOM 827 C C . PHE A 1 104 ? -3.334 33.303 -4.562 1.00 59.03 104 PHE A C 1
ATOM 829 O O . PHE A 1 104 ? -2.283 33.725 -4.078 1.00 59.03 104 PHE A O 1
ATOM 836 N N . ALA A 1 105 ? -4.067 34.046 -5.400 1.00 64.44 105 ALA A N 1
ATOM 837 C CA . ALA A 1 105 ? -3.845 35.484 -5.518 1.00 64.44 105 ALA A CA 1
ATOM 838 C C . ALA A 1 105 ? -3.870 36.109 -4.107 1.00 64.44 105 ALA A C 1
ATOM 840 O O . ALA A 1 105 ? -4.694 35.692 -3.285 1.00 64.44 105 ALA A O 1
ATOM 8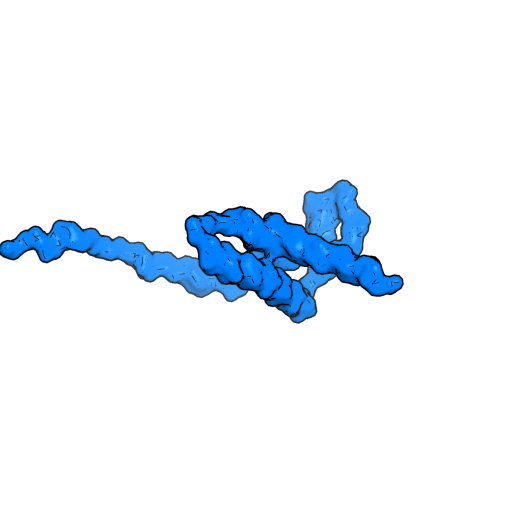41 N N . PRO A 1 106 ? -2.979 37.067 -3.787 1.00 62.00 106 PRO A N 1
ATOM 842 C CA . PRO A 1 106 ? -2.943 37.671 -2.463 1.00 62.00 106 PRO A CA 1
ATOM 843 C C . PRO A 1 106 ? -4.307 38.300 -2.176 1.00 62.00 106 PRO A C 1
ATOM 845 O O . PRO A 1 106 ? -4.679 39.309 -2.774 1.00 62.00 106 PRO A O 1
ATOM 848 N N . SER A 1 107 ? -5.085 37.684 -1.286 1.00 68.06 107 SER A N 1
ATOM 849 C CA . SER A 1 107 ? -6.305 38.298 -0.783 1.00 68.06 107 SER A CA 1
ATOM 850 C C . SER A 1 107 ? -5.902 39.579 -0.064 1.00 68.06 107 SER A C 1
ATOM 852 O O . SER A 1 107 ? -5.055 39.524 0.833 1.00 68.06 107 SER A O 1
ATOM 854 N N . VAL A 1 108 ? -6.500 40.708 -0.453 1.00 65.19 108 VAL A N 1
ATOM 855 C CA . VAL A 1 108 ? -6.379 41.977 0.275 1.00 65.19 108 VAL A CA 1
ATOM 856 C C . VAL A 1 108 ? -6.630 41.679 1.756 1.00 65.19 108 VAL A C 1
ATOM 858 O O . VAL A 1 108 ? -7.670 41.092 2.075 1.00 65.19 108 VAL A O 1
ATOM 861 N N . PRO A 1 109 ? -5.685 41.982 2.662 1.00 61.16 109 PRO A N 1
ATOM 862 C CA . PRO A 1 109 ? -5.874 41.686 4.069 1.00 61.16 109 PRO A CA 1
ATOM 863 C C . PRO A 1 109 ? -7.106 42.442 4.572 1.00 61.16 109 PRO A C 1
ATOM 865 O O . PRO A 1 109 ? -7.220 43.656 4.426 1.00 61.16 109 PRO A O 1
ATOM 868 N N . THR A 1 110 ? -8.027 41.710 5.199 1.00 58.41 110 THR A N 1
ATOM 869 C CA . THR A 1 110 ? -9.281 42.210 5.790 1.00 58.41 110 THR A CA 1
ATOM 870 C C . THR A 1 110 ? -9.080 43.381 6.772 1.00 58.41 110 THR A C 1
ATOM 872 O O . THR A 1 110 ? -10.044 44.048 7.136 1.00 58.41 110 THR A O 1
ATOM 875 N N . SER A 1 111 ? -7.844 43.674 7.191 1.00 61.78 111 SER A N 1
ATOM 876 C CA . SER A 1 111 ? -7.514 44.751 8.128 1.00 61.78 111 SER A CA 1
ATOM 877 C C . SER A 1 111 ? -7.660 46.178 7.581 1.00 61.78 111 SER A C 1
ATOM 879 O O . SER A 1 111 ? -7.619 47.099 8.387 1.00 61.78 111 SER A O 1
ATOM 881 N N . GLU A 1 112 ? -7.840 46.400 6.273 1.00 55.94 112 GLU A N 1
ATOM 882 C CA . GLU A 1 112 ? -8.042 47.759 5.719 1.00 55.94 112 GLU A CA 1
ATOM 883 C C . GLU A 1 112 ? -9.519 48.162 5.534 1.00 55.94 112 GLU A C 1
ATOM 885 O O . GLU A 1 112 ? -9.808 49.315 5.229 1.00 55.94 112 GLU A O 1
ATOM 890 N N . ALA A 1 113 ? -10.482 47.263 5.765 1.00 55.38 113 ALA A N 1
ATOM 891 C CA . ALA A 1 113 ? -11.904 47.545 5.518 1.00 55.38 113 ALA A CA 1
ATOM 892 C C . ALA A 1 113 ? -12.638 48.276 6.667 1.00 55.38 113 ALA A C 1
ATOM 894 O O . ALA A 1 113 ? -13.862 48.395 6.629 1.00 55.38 113 ALA A O 1
ATOM 895 N N . ALA A 1 114 ? -11.930 48.765 7.690 1.00 52.44 114 ALA A N 1
ATOM 896 C CA . ALA A 1 114 ? -12.532 49.459 8.831 1.00 52.44 114 ALA A CA 1
ATOM 897 C C . ALA A 1 114 ? -11.819 50.782 9.149 1.00 52.44 114 ALA A C 1
ATOM 899 O O . ALA A 1 114 ? -11.136 50.909 10.162 1.00 52.44 114 ALA A O 1
ATOM 900 N N . ALA A 1 115 ? -12.010 51.776 8.285 1.00 50.91 115 ALA A N 1
ATOM 901 C CA . ALA A 1 115 ? -11.885 53.187 8.641 1.00 50.91 115 ALA A CA 1
ATOM 902 C C . ALA A 1 115 ? -12.847 54.004 7.762 1.00 50.91 115 ALA A C 1
ATOM 904 O O . ALA A 1 115 ? -12.496 54.423 6.661 1.00 50.91 115 ALA A O 1
ATOM 905 N N . ALA A 1 116 ? -14.078 54.166 8.250 1.00 45.09 116 ALA A N 1
ATOM 906 C CA . ALA A 1 116 ? -15.056 55.147 7.791 1.00 45.09 116 ALA A CA 1
ATOM 907 C C . ALA A 1 116 ? -15.476 55.993 8.996 1.00 45.09 116 ALA A C 1
ATOM 909 O O . ALA A 1 116 ? -15.629 55.392 10.086 1.00 45.09 116 ALA A O 1
#

Secondary structure (DSSP, 8-state):
-TTTTHHHHHHHHHHHHHTS-TTS----SHHHHHHHHHHHHHHHHHHHHHHHHH--HHHHHHHHHHH-TT-TT--S--HHHHHHHHHHHHHHH-STTGGGGGGG--PPPGGGS---

Radius of gyration: 20.83 Å; chains: 1; bounding box: 37×78×35 Å